Protein AF-A0A378MZY6-F1 (afdb_monomer_lite)

Organism: Mannheimia haemolytica (NCBI:txid75985)

Sequence (88 aa):
MNGYLTMHYPDWFKPDGIYFNDGAFESFESSHKLTKDGKIRLVPTAGHTLGHLAVVVDMGEHYILIGGDASYSEQDMLAGNIDGVCNA

pLDDT: mean 90.55, std 10.44, range [51.03, 98.56]

Radius of gyration: 14.65 Å; chains: 1; bounding box: 30×40×33 Å

Secondary structure (DSSP, 8-state):
--SS-GGGS-TT--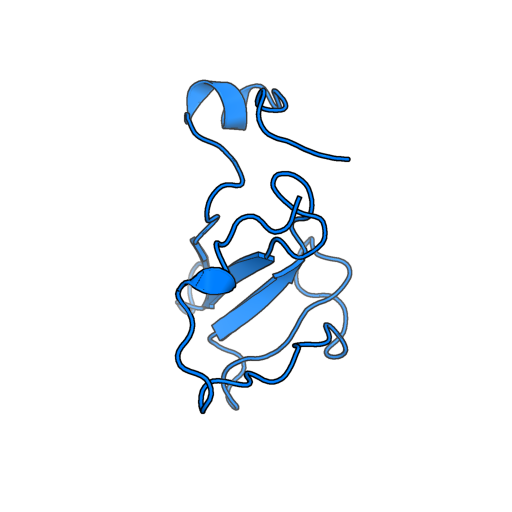PPP----S--BTTBS--EESSTTSSEEEEE--SSSTT-EEEEEE-SSSEEEE-GGG-S-HHHHHHTPPPSS---

Structure (mmCIF, N/CA/C/O backbone):
data_AF-A0A378MZY6-F1
#
_entry.id   AF-A0A378MZY6-F1
#
loop_
_atom_site.group_PDB
_atom_site.id
_atom_site.type_symbol
_atom_site.label_atom_id
_atom_site.label_alt_id
_atom_site.label_comp_id
_atom_site.label_asym_id
_atom_site.label_entity_id
_atom_site.label_seq_id
_atom_site.pdbx_PDB_ins_code
_atom_site.Cartn_x
_atom_site.Cartn_y
_atom_site.Cartn_z
_atom_site.occupancy
_atom_site.B_iso_or_equiv
_atom_site.auth_seq_id
_atom_site.auth_comp_id
_atom_site.auth_asym_id
_atom_site.auth_atom_id
_atom_site.pdbx_PDB_model_num
ATOM 1 N N . MET A 1 1 ? 9.845 2.319 -14.083 1.00 56.28 1 MET A N 1
ATOM 2 C CA . MET A 1 1 ? 10.902 1.690 -13.265 1.00 56.28 1 MET A CA 1
ATOM 3 C C . MET A 1 1 ? 10.238 0.643 -12.384 1.00 56.28 1 MET A C 1
ATOM 5 O O . MET A 1 1 ? 9.185 0.952 -11.847 1.00 56.28 1 MET A O 1
ATOM 9 N N . ASN A 1 2 ? 10.776 -0.578 -12.289 1.00 65.12 2 ASN A N 1
ATOM 10 C CA . ASN A 1 2 ? 10.125 -1.655 -11.526 1.00 65.12 2 ASN A CA 1
ATOM 11 C C . ASN A 1 2 ? 10.538 -1.699 -10.046 1.00 65.12 2 ASN A C 1
ATOM 13 O O . ASN A 1 2 ? 9.935 -2.454 -9.311 1.00 65.12 2 ASN A O 1
ATOM 17 N N . GLY A 1 3 ? 11.518 -0.921 -9.570 1.00 70.88 3 GLY A N 1
ATOM 18 C CA . GLY A 1 3 ? 11.954 -0.919 -8.153 1.00 70.88 3 GLY A CA 1
ATOM 19 C C . GLY A 1 3 ? 12.596 -2.228 -7.661 1.00 70.88 3 GLY A C 1
ATOM 20 O O . GLY A 1 3 ? 13.197 -2.260 -6.598 1.00 70.88 3 GLY A O 1
ATOM 21 N N . TYR A 1 4 ? 12.526 -3.304 -8.450 1.00 80.00 4 TYR A N 1
ATOM 22 C CA . TYR A 1 4 ? 13.141 -4.603 -8.191 1.00 80.00 4 TYR A CA 1
ATOM 23 C C . TYR A 1 4 ? 13.835 -5.158 -9.444 1.00 80.00 4 TYR A C 1
ATOM 25 O O . TYR A 1 4 ? 13.502 -4.817 -10.583 1.00 80.00 4 TYR A O 1
ATOM 33 N N . LEU A 1 5 ? 14.812 -6.041 -9.221 1.00 85.94 5 LEU A N 1
ATOM 34 C CA . LEU A 1 5 ? 15.663 -6.647 -10.248 1.00 85.94 5 LEU A CA 1
ATOM 35 C C . LEU A 1 5 ? 15.197 -8.074 -10.574 1.00 85.94 5 LEU A C 1
ATOM 37 O O . LEU A 1 5 ? 15.694 -9.051 -10.014 1.00 85.94 5 LEU A O 1
ATOM 41 N N . THR A 1 6 ? 14.241 -8.203 -11.498 1.00 85.88 6 THR A N 1
ATOM 42 C CA . THR A 1 6 ? 13.650 -9.505 -11.874 1.00 85.88 6 THR A CA 1
ATOM 43 C C . THR A 1 6 ? 14.646 -10.501 -12.453 1.00 85.88 6 THR A C 1
ATOM 45 O O . THR A 1 6 ? 14.405 -11.699 -12.372 1.00 85.88 6 THR A O 1
ATOM 48 N N . MET A 1 7 ? 15.781 -10.047 -12.995 1.00 89.19 7 MET A N 1
ATOM 49 C CA . MET A 1 7 ? 16.839 -10.936 -13.495 1.00 89.19 7 MET A CA 1
ATOM 50 C C . MET A 1 7 ? 17.475 -11.809 -12.403 1.00 89.19 7 MET A C 1
ATOM 52 O O . MET A 1 7 ? 18.189 -12.754 -12.722 1.00 89.19 7 MET A O 1
ATOM 56 N N . HIS A 1 8 ? 17.245 -11.492 -11.125 1.00 90.81 8 HIS A N 1
ATOM 57 C CA . HIS A 1 8 ? 17.694 -12.303 -9.995 1.00 90.81 8 HIS A CA 1
ATOM 58 C C . HIS A 1 8 ? 16.635 -13.290 -9.499 1.00 90.81 8 HIS A C 1
ATOM 60 O O . HIS A 1 8 ? 16.905 -14.055 -8.573 1.00 90.81 8 HIS A O 1
ATOM 66 N N . TYR A 1 9 ? 15.433 -13.284 -10.076 1.00 92.38 9 TYR A N 1
ATOM 67 C CA . TYR A 1 9 ? 14.399 -14.228 -9.679 1.00 92.38 9 TYR A CA 1
ATOM 68 C C . TYR A 1 9 ? 14.717 -15.614 -10.244 1.00 92.38 9 TYR A C 1
ATOM 70 O O . TYR A 1 9 ? 15.050 -15.731 -11.423 1.00 92.38 9 TYR A O 1
ATOM 78 N N . PRO A 1 10 ? 14.611 -16.678 -9.431 1.00 94.44 10 PRO A N 1
ATOM 79 C CA . PRO A 1 10 ? 14.655 -18.035 -9.953 1.00 94.44 10 PRO A CA 1
ATOM 80 C C . PRO A 1 10 ? 13.528 -18.266 -10.969 1.00 94.44 10 PRO A C 1
ATOM 82 O O . PRO A 1 10 ? 12.420 -17.776 -10.767 1.00 94.44 10 PRO A O 1
ATOM 85 N N . ASP A 1 11 ? 13.754 -19.089 -11.996 1.00 94.00 11 ASP A N 1
ATOM 86 C CA . ASP A 1 11 ? 12.759 -19.351 -13.058 1.00 94.00 11 ASP A CA 1
ATOM 87 C C . ASP A 1 11 ? 11.420 -19.917 -12.542 1.00 94.00 11 ASP A C 1
ATOM 89 O O . ASP A 1 11 ? 10.374 -19.791 -13.190 1.00 94.00 11 ASP A O 1
ATOM 93 N N . TRP A 1 12 ? 11.449 -20.558 -11.370 1.00 94.88 12 TRP A N 1
ATOM 94 C CA . TRP A 1 12 ? 10.265 -21.092 -10.700 1.00 94.88 12 TRP A CA 1
ATOM 95 C C . TRP A 1 12 ? 9.455 -20.024 -9.954 1.00 94.88 12 TRP A C 1
ATOM 97 O O . TRP A 1 12 ? 8.302 -20.278 -9.604 1.00 94.88 12 TRP A O 1
ATOM 107 N N . PHE A 1 13 ? 10.021 -18.844 -9.694 1.00 93.56 13 PHE A N 1
ATOM 108 C CA . PHE A 1 13 ? 9.363 -17.794 -8.930 1.00 93.56 13 PHE A CA 1
ATOM 109 C C . PHE A 1 13 ? 8.534 -16.893 -9.847 1.00 93.56 13 PHE A C 1
ATOM 111 O O . PHE A 1 13 ? 9.045 -16.000 -10.520 1.00 93.56 13 PHE A O 1
ATOM 118 N N . LYS A 1 14 ? 7.224 -17.146 -9.864 1.00 89.38 14 LYS A N 1
ATOM 119 C CA . LYS A 1 14 ? 6.233 -16.391 -10.638 1.00 89.38 14 LYS A CA 1
ATOM 120 C C . LYS A 1 14 ? 5.130 -15.906 -9.691 1.00 89.38 14 LYS A C 1
ATOM 122 O O . LYS A 1 14 ? 4.116 -16.590 -9.578 1.00 89.38 14 LYS A O 1
ATOM 127 N N . PRO A 1 15 ? 5.358 -14.816 -8.935 1.00 89.69 15 PRO A N 1
ATOM 128 C CA . PRO A 1 15 ? 4.383 -14.335 -7.965 1.00 89.69 15 PRO A CA 1
ATOM 129 C C . PRO A 1 15 ? 3.136 -13.791 -8.665 1.00 89.69 15 PRO A C 1
ATOM 131 O O . PRO A 1 15 ? 3.230 -13.172 -9.727 1.00 89.69 15 PRO A O 1
ATOM 134 N N . ASP A 1 16 ? 1.982 -13.988 -8.037 1.00 89.56 16 ASP A N 1
ATOM 135 C CA . ASP A 1 16 ? 0.743 -13.354 -8.470 1.00 89.56 16 ASP A CA 1
ATOM 136 C C . ASP A 1 16 ? 0.749 -11.861 -8.124 1.00 89.56 16 ASP A C 1
ATOM 138 O O . ASP A 1 16 ? 1.263 -11.433 -7.086 1.00 89.56 16 ASP A O 1
ATOM 142 N N . GLY A 1 17 ? 0.157 -11.061 -9.010 1.00 89.56 17 GLY A N 1
ATOM 143 C CA . GLY A 1 17 ? -0.089 -9.648 -8.753 1.00 89.56 17 GLY A CA 1
ATOM 144 C C . GLY A 1 17 ? -1.213 -9.443 -7.737 1.00 89.56 17 GLY A C 1
ATOM 145 O O . GLY A 1 17 ? -2.106 -10.277 -7.586 1.00 89.56 17 GLY A O 1
ATOM 146 N N . ILE A 1 18 ? -1.189 -8.293 -7.069 1.00 92.31 18 ILE A N 1
ATOM 147 C CA . ILE A 1 18 ? -2.223 -7.885 -6.117 1.00 92.31 18 ILE A CA 1
ATOM 148 C C . ILE A 1 18 ? -3.091 -6.806 -6.760 1.00 92.31 18 ILE A C 1
ATOM 150 O O . ILE A 1 18 ? -2.584 -5.899 -7.418 1.00 92.31 18 ILE A O 1
ATOM 154 N N . TYR A 1 19 ? -4.401 -6.894 -6.533 1.00 94.38 19 TYR A N 1
ATOM 155 C CA . TYR A 1 19 ? -5.373 -5.884 -6.944 1.00 94.38 19 TYR A CA 1
ATOM 156 C C . TYR A 1 19 ? -6.051 -5.273 -5.711 1.00 94.38 19 TYR A C 1
ATOM 158 O O . TYR A 1 19 ? -6.499 -5.997 -4.816 1.00 94.38 19 TYR A O 1
ATOM 166 N N . PHE A 1 20 ? -6.160 -3.945 -5.681 1.00 96.69 20 PHE A N 1
ATOM 167 C CA . PHE A 1 20 ? -6.739 -3.177 -4.571 1.00 96.69 20 PHE A CA 1
ATOM 168 C C . PHE A 1 20 ? -8.272 -3.089 -4.668 1.00 96.69 20 PHE A C 1
ATOM 170 O O . PHE A 1 20 ? -8.848 -2.018 -4.839 1.00 96.69 20 PHE A O 1
ATOM 177 N N . ASN A 1 21 ? -8.943 -4.239 -4.590 1.00 96.44 21 ASN A N 1
ATOM 178 C CA . ASN A 1 21 ? -10.389 -4.354 -4.823 1.00 96.44 21 ASN A CA 1
ATOM 179 C C . ASN A 1 21 ? -11.233 -4.397 -3.536 1.00 96.44 21 ASN A C 1
ATOM 181 O O . ASN A 1 21 ? -12.446 -4.577 -3.615 1.00 96.44 21 ASN A O 1
ATOM 185 N N . ASP A 1 22 ? -10.628 -4.230 -2.356 1.00 97.56 22 ASP A N 1
ATOM 186 C CA . ASP A 1 22 ? -11.341 -4.263 -1.069 1.00 97.56 22 ASP A CA 1
ATOM 187 C C . ASP A 1 22 ? -11.928 -2.898 -0.659 1.00 97.56 22 ASP A C 1
ATOM 189 O O . ASP A 1 22 ? -12.421 -2.744 0.460 1.00 97.56 22 ASP A O 1
ATOM 193 N N . GLY A 1 23 ? -11.913 -1.923 -1.574 1.00 97.19 23 GLY A N 1
ATOM 194 C CA . GLY A 1 23 ? -12.473 -0.586 -1.383 1.00 97.19 23 GLY A CA 1
ATOM 195 C C . GLY A 1 23 ? -11.587 0.348 -0.558 1.00 97.19 23 GLY A C 1
ATOM 196 O O . GLY A 1 23 ? -10.453 0.010 -0.204 1.00 97.19 23 GLY A O 1
ATOM 197 N N . ALA A 1 24 ? -12.116 1.543 -0.287 1.00 97.94 24 ALA A N 1
ATOM 198 C CA . ALA A 1 24 ? -11.430 2.575 0.479 1.00 97.94 24 ALA A CA 1
ATOM 199 C C . ALA A 1 24 ? -11.143 2.128 1.919 1.00 97.94 24 ALA A C 1
ATOM 201 O O . ALA A 1 24 ? -11.913 1.381 2.530 1.00 97.94 24 ALA A O 1
ATOM 202 N N . PHE A 1 25 ? -10.032 2.610 2.464 1.00 97.25 25 PHE A N 1
ATOM 203 C CA . PHE A 1 25 ? -9.624 2.368 3.839 1.00 97.25 25 PHE A CA 1
ATOM 204 C C . PHE A 1 25 ? -8.936 3.617 4.389 1.00 97.25 25 PHE A C 1
ATOM 206 O O . PHE A 1 25 ? -7.895 4.027 3.876 1.00 97.25 25 PHE A O 1
ATOM 213 N N . GLU A 1 26 ? -9.518 4.213 5.433 1.00 94.88 26 GLU A N 1
ATOM 214 C CA . GLU A 1 26 ? -9.078 5.502 5.982 1.00 94.88 26 GLU A CA 1
ATOM 215 C C . GLU A 1 26 ? -8.944 6.559 4.865 1.00 94.88 26 GLU A C 1
ATOM 217 O O . GLU A 1 26 ? -9.878 6.767 4.090 1.00 94.88 26 GLU A O 1
ATOM 222 N N . SER A 1 27 ? -7.782 7.206 4.750 1.00 94.56 27 SER A N 1
ATOM 223 C CA . SER A 1 27 ? -7.493 8.219 3.728 1.00 94.56 27 SER A CA 1
ATOM 224 C C . SER A 1 27 ? -7.130 7.649 2.348 1.00 94.56 27 SER A C 1
ATOM 226 O O . SER A 1 27 ? -6.827 8.423 1.443 1.00 94.56 27 SER A O 1
ATOM 228 N N . PHE A 1 28 ? -7.119 6.324 2.166 1.00 96.62 28 PHE A N 1
ATOM 229 C CA . PHE A 1 28 ? -6.758 5.680 0.901 1.00 96.62 28 PHE A CA 1
ATOM 230 C C . PHE A 1 28 ? -8.012 5.265 0.125 1.00 96.62 28 PHE A C 1
ATOM 232 O O . PHE A 1 28 ? -8.882 4.574 0.653 1.00 96.62 28 PHE A O 1
ATOM 239 N N . GLU A 1 29 ? -8.088 5.634 -1.156 1.00 97.62 29 GLU A N 1
ATOM 240 C CA . GLU A 1 29 ? -9.256 5.361 -2.012 1.00 97.62 29 GLU A CA 1
ATOM 241 C C . GLU A 1 29 ? -9.463 3.870 -2.324 1.00 97.62 29 GLU A C 1
ATOM 243 O O . GLU A 1 29 ? -10.568 3.446 -2.663 1.00 97.62 29 GLU A O 1
ATOM 248 N N . SER A 1 30 ? -8.411 3.057 -2.204 1.00 97.81 30 SER A N 1
ATOM 249 C CA . SER A 1 30 ? -8.468 1.613 -2.427 1.00 97.81 30 SER A CA 1
ATOM 250 C C . SER A 1 30 ? -7.487 0.857 -1.532 1.00 97.81 30 SER A C 1
ATOM 252 O O . SER A 1 30 ? -6.506 1.416 -1.039 1.00 97.81 30 SER A O 1
ATOM 254 N N . SER A 1 31 ? -7.766 -0.424 -1.291 1.00 98.31 31 SER A N 1
ATOM 255 C CA . SER A 1 31 ? -6.963 -1.287 -0.428 1.00 98.31 31 SER A CA 1
ATOM 256 C C . SER A 1 31 ? -7.089 -2.764 -0.812 1.00 98.31 31 SER A C 1
ATOM 258 O O . SER A 1 31 ? -7.955 -3.152 -1.601 1.00 98.31 31 SER A O 1
ATOM 260 N N . HIS A 1 32 ? -6.209 -3.592 -0.252 1.00 98.12 32 HIS A N 1
ATOM 261 C CA . HIS A 1 32 ? -6.267 -5.051 -0.313 1.00 98.12 32 HIS A CA 1
ATOM 262 C C . HIS A 1 32 ? -6.039 -5.636 1.086 1.00 98.12 32 HIS A C 1
ATOM 264 O O . HIS A 1 32 ? -5.032 -5.337 1.728 1.00 98.12 32 HIS A O 1
ATOM 270 N N . LYS A 1 33 ? -6.946 -6.478 1.581 1.00 98.00 33 LYS A N 1
ATOM 271 C CA . LYS A 1 33 ? -6.788 -7.190 2.855 1.00 98.00 33 LYS A CA 1
ATOM 272 C C . LYS A 1 33 ? -5.845 -8.368 2.662 1.00 98.00 33 LYS A C 1
ATOM 274 O O . LYS A 1 33 ? -6.216 -9.373 2.062 1.00 98.00 33 LYS A O 1
ATOM 279 N N . LEU A 1 34 ? -4.650 -8.271 3.236 1.00 97.31 34 LEU A N 1
ATOM 280 C CA . LEU A 1 34 ? -3.680 -9.360 3.197 1.00 97.31 34 LEU A CA 1
ATOM 281 C C . LEU A 1 34 ? -4.075 -10.499 4.149 1.00 97.31 34 LEU A C 1
ATOM 283 O O . LEU A 1 34 ? -3.861 -11.672 3.847 1.00 97.31 34 LEU A O 1
ATOM 287 N N . THR A 1 35 ? -4.675 -10.170 5.297 1.00 97.62 35 THR A N 1
ATOM 288 C CA . THR A 1 35 ? -5.183 -11.153 6.262 1.00 97.62 35 THR A CA 1
ATOM 289 C C . THR A 1 35 ? -6.706 -11.223 6.250 1.00 97.62 35 THR A C 1
ATOM 291 O O . THR A 1 35 ? -7.402 -10.235 6.017 1.00 97.62 35 THR A O 1
ATOM 294 N N . LYS A 1 36 ? -7.252 -12.410 6.553 1.00 97.00 36 LYS A N 1
ATOM 295 C CA . LYS A 1 36 ? -8.709 -12.642 6.590 1.00 97.00 36 LYS A CA 1
ATOM 296 C C . LYS A 1 36 ? -9.438 -11.754 7.600 1.00 97.00 36 LYS A C 1
ATOM 298 O O . LYS A 1 36 ? -10.575 -11.369 7.349 1.00 97.00 36 LYS A O 1
ATOM 303 N N . ASP A 1 37 ? -8.793 -11.449 8.723 1.00 97.06 37 ASP A N 1
ATOM 304 C CA . ASP A 1 37 ? -9.320 -10.562 9.764 1.00 97.06 37 ASP A CA 1
ATOM 305 C C . ASP A 1 37 ? -9.187 -9.070 9.413 1.00 97.06 37 ASP A C 1
ATOM 307 O O . ASP A 1 37 ? -9.711 -8.225 10.129 1.00 97.06 37 ASP A O 1
ATOM 311 N N . GLY A 1 38 ? -8.516 -8.739 8.304 1.00 96.50 38 GLY A N 1
ATOM 312 C CA . GLY A 1 38 ? -8.338 -7.373 7.828 1.00 96.50 38 GLY A CA 1
ATOM 313 C C . GLY A 1 38 ? -7.374 -6.528 8.657 1.00 96.50 38 GLY A C 1
ATOM 314 O O . GLY A 1 38 ? -7.315 -5.323 8.409 1.00 96.50 38 GLY A O 1
ATOM 315 N N . LYS A 1 39 ? -6.629 -7.130 9.596 1.00 97.88 39 LYS A N 1
ATOM 316 C CA . LYS A 1 39 ? -5.640 -6.422 10.422 1.00 97.88 39 LYS A CA 1
ATOM 317 C C . LYS A 1 39 ? -4.376 -6.035 9.668 1.00 97.88 39 LYS A C 1
ATOM 319 O O . LYS A 1 39 ? -3.693 -5.104 10.075 1.00 97.88 39 LYS A O 1
ATOM 324 N N . ILE A 1 40 ? -4.055 -6.739 8.584 1.00 98.44 40 ILE A N 1
ATOM 325 C CA . ILE A 1 40 ? -2.984 -6.344 7.670 1.00 98.44 40 ILE A CA 1
ATOM 326 C C . ILE A 1 40 ? -3.607 -5.988 6.327 1.00 98.44 40 ILE A C 1
ATOM 328 O O . ILE A 1 40 ? -4.288 -6.810 5.702 1.00 98.44 40 ILE A O 1
ATOM 332 N N . ARG A 1 41 ? -3.361 -4.758 5.878 1.00 98.38 41 ARG A N 1
ATOM 333 C CA . ARG A 1 41 ? -3.853 -4.225 4.604 1.00 98.38 41 ARG A CA 1
ATOM 334 C C . ARG A 1 41 ? -2.717 -3.645 3.789 1.00 98.38 41 ARG A C 1
ATOM 336 O O . ARG A 1 41 ? -1.766 -3.099 4.334 1.00 98.38 41 ARG A O 1
ATOM 343 N N . LEU A 1 42 ? -2.853 -3.744 2.479 1.00 98.31 42 LEU A N 1
ATOM 344 C CA . LEU A 1 42 ? -1.997 -3.079 1.512 1.00 98.31 42 LEU A CA 1
ATOM 345 C C . LEU A 1 42 ? -2.764 -1.888 0.946 1.00 98.31 42 LEU A C 1
ATOM 347 O O . LEU A 1 42 ? -3.943 -2.025 0.606 1.00 98.31 42 LEU A O 1
ATOM 351 N N . VAL A 1 43 ? -2.100 -0.744 0.834 1.00 98.00 43 VAL A N 1
ATOM 352 C CA . VAL A 1 43 ? -2.657 0.485 0.255 1.00 98.00 43 VAL A CA 1
ATOM 353 C C . VAL A 1 43 ? -1.724 1.013 -0.836 1.00 98.00 43 VAL A C 1
ATOM 355 O O . VAL A 1 43 ? -0.503 0.902 -0.685 1.00 98.00 43 VAL A O 1
ATOM 358 N N . PRO A 1 44 ? -2.257 1.554 -1.946 1.00 96.19 44 PRO A N 1
ATOM 359 C CA . PRO A 1 44 ? -1.431 2.066 -3.028 1.00 96.19 44 PRO A CA 1
ATOM 360 C C . PRO A 1 44 ? -0.725 3.352 -2.594 1.00 96.19 44 PRO A C 1
ATOM 362 O O . PRO A 1 44 ? -1.348 4.277 -2.074 1.00 96.19 44 PRO A O 1
ATOM 365 N N . THR A 1 45 ? 0.577 3.421 -2.846 1.00 93.75 45 THR A N 1
ATOM 366 C CA . THR A 1 45 ? 1.422 4.592 -2.573 1.00 93.75 45 THR A CA 1
ATOM 367 C C . THR A 1 45 ? 2.378 4.798 -3.744 1.00 93.75 45 THR A C 1
ATOM 369 O O . THR A 1 45 ? 3.596 4.823 -3.579 1.00 93.75 45 THR A O 1
ATOM 372 N N . ALA A 1 46 ? 1.816 4.873 -4.955 1.00 90.38 46 ALA A N 1
ATOM 373 C CA . ALA A 1 46 ? 2.582 5.028 -6.188 1.00 90.38 46 ALA A CA 1
ATOM 374 C C . ALA A 1 46 ? 3.499 6.265 -6.136 1.00 90.38 46 ALA A C 1
ATOM 376 O O . ALA A 1 46 ? 3.129 7.306 -5.598 1.00 90.38 46 ALA A O 1
ATOM 377 N N . GLY A 1 47 ? 4.698 6.134 -6.702 1.00 87.25 47 GLY A N 1
ATOM 378 C CA . GLY A 1 47 ? 5.736 7.167 -6.671 1.00 87.25 47 GLY A CA 1
ATOM 379 C C . GLY A 1 47 ? 7.089 6.582 -7.059 1.00 87.25 47 GLY A C 1
ATOM 380 O O . GLY A 1 47 ? 7.462 6.604 -8.232 1.00 87.25 47 GLY A O 1
ATOM 381 N N . HIS A 1 48 ? 7.792 5.971 -6.097 1.00 84.56 48 HIS A N 1
ATOM 382 C CA . HIS A 1 48 ? 9.051 5.250 -6.341 1.00 84.56 48 HIS A CA 1
ATOM 383 C C . HIS A 1 48 ? 8.928 4.231 -7.494 1.00 84.56 48 HIS A C 1
ATOM 385 O O . HIS A 1 48 ? 9.780 4.118 -8.377 1.00 84.56 48 HIS A O 1
ATOM 391 N N . THR A 1 49 ? 7.791 3.529 -7.540 1.00 88.81 49 THR A N 1
ATOM 392 C CA . THR A 1 49 ? 7.318 2.799 -8.723 1.00 88.81 49 THR A CA 1
ATOM 393 C C . THR A 1 49 ? 5.804 2.953 -8.862 1.00 88.81 49 THR A C 1
ATOM 395 O O . THR A 1 49 ? 5.121 3.269 -7.886 1.00 88.81 49 THR A O 1
ATOM 398 N N . LEU A 1 50 ? 5.254 2.661 -10.048 1.00 88.62 50 LEU A N 1
ATOM 399 C CA . LEU A 1 50 ? 3.797 2.629 -10.257 1.00 88.62 50 LEU A CA 1
ATOM 400 C C . LEU A 1 50 ? 3.095 1.571 -9.389 1.00 88.62 50 LEU A C 1
ATOM 402 O O . LEU A 1 50 ? 1.930 1.732 -9.047 1.00 88.62 50 LEU A O 1
ATOM 406 N N . GLY A 1 51 ? 3.798 0.484 -9.055 1.00 90.44 51 GLY A N 1
ATOM 407 C CA . GLY A 1 51 ? 3.291 -0.602 -8.215 1.00 90.44 51 GLY A CA 1
ATOM 408 C C . GLY A 1 51 ? 3.657 -0.466 -6.736 1.00 90.44 51 GLY A C 1
ATOM 409 O O . GLY A 1 51 ? 3.492 -1.434 -5.997 1.00 90.44 51 GLY A O 1
ATOM 410 N N . HIS A 1 52 ? 4.202 0.679 -6.311 1.00 93.06 52 HIS A N 1
ATOM 411 C CA . HIS A 1 52 ? 4.601 0.882 -4.923 1.00 93.06 52 HIS A CA 1
ATOM 412 C C . HIS A 1 52 ? 3.371 0.882 -4.003 1.00 93.06 52 HIS A C 1
ATOM 414 O O . HIS A 1 52 ? 2.312 1.426 -4.334 1.00 93.06 52 HIS A O 1
ATOM 420 N N . LEU A 1 53 ? 3.515 0.228 -2.855 1.00 95.56 53 LEU A N 1
ATOM 421 C CA . LEU A 1 53 ? 2.459 0.052 -1.870 1.00 95.56 53 LEU A CA 1
ATOM 422 C C . LEU A 1 53 ? 3.030 0.183 -0.463 1.00 95.56 53 LEU A C 1
ATOM 424 O O . LEU A 1 53 ? 4.203 -0.108 -0.231 1.00 95.56 53 LEU A O 1
ATOM 428 N N . ALA A 1 54 ? 2.181 0.580 0.476 1.00 97.06 54 ALA A N 1
ATOM 429 C CA . ALA A 1 54 ? 2.480 0.554 1.899 1.00 97.06 54 ALA A CA 1
ATOM 430 C C . ALA A 1 54 ? 1.652 -0.531 2.593 1.00 97.06 54 ALA A C 1
ATOM 432 O O . ALA A 1 54 ? 0.589 -0.938 2.108 1.00 97.06 54 ALA A O 1
ATOM 433 N N . VAL A 1 55 ? 2.138 -0.994 3.744 1.00 98.38 55 VAL A N 1
ATOM 434 C CA . VAL A 1 55 ? 1.432 -1.971 4.582 1.00 98.38 55 VAL A CA 1
ATOM 435 C C . VAL A 1 55 ? 0.907 -1.263 5.823 1.00 98.38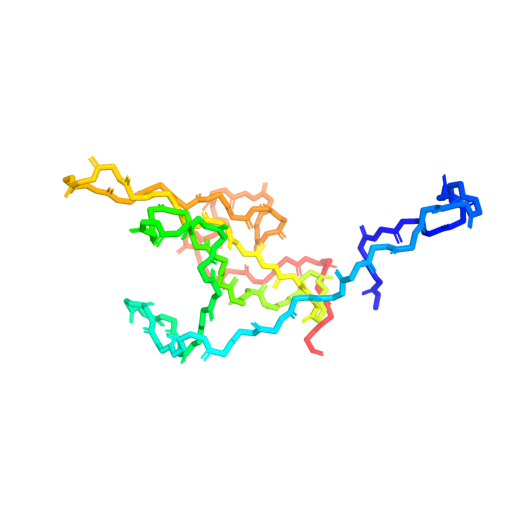 55 VAL A C 1
ATOM 437 O O . VAL A 1 55 ? 1.676 -0.671 6.576 1.00 98.38 55 VAL A O 1
ATOM 440 N N . VAL A 1 56 ? -0.398 -1.353 6.051 1.00 98.50 56 VAL A N 1
ATOM 441 C CA . VAL A 1 56 ? -1.044 -0.922 7.291 1.00 98.50 56 VAL A CA 1
ATOM 442 C C . VAL A 1 56 ? -1.187 -2.134 8.205 1.00 98.50 56 VAL A C 1
ATOM 444 O O . VAL A 1 56 ? -1.734 -3.161 7.794 1.00 98.50 56 VAL A O 1
ATOM 447 N N . VAL A 1 57 ? -0.736 -1.995 9.448 1.00 98.56 57 VAL A N 1
ATOM 448 C CA . VAL A 1 57 ? -0.969 -2.952 10.532 1.00 98.56 57 VAL A CA 1
ATOM 449 C C . VAL A 1 57 ? -1.891 -2.316 11.569 1.00 98.56 57 VAL A C 1
ATOM 451 O O . VAL A 1 57 ? -1.560 -1.287 12.156 1.00 98.56 57 VAL A O 1
ATOM 454 N N . ASP A 1 58 ? -3.049 -2.932 11.783 1.00 98.12 58 ASP A N 1
ATOM 455 C CA . ASP A 1 58 ? -4.031 -2.561 12.801 1.00 98.12 58 ASP A CA 1
ATOM 456 C C . ASP A 1 58 ? -3.636 -3.117 14.175 1.00 98.12 58 ASP A C 1
ATOM 458 O O . ASP A 1 58 ? -3.635 -4.332 14.406 1.00 98.12 58 ASP A O 1
ATOM 462 N N . MET A 1 59 ? -3.314 -2.202 15.092 1.00 97.94 59 MET A N 1
ATOM 463 C CA . MET A 1 59 ? -2.950 -2.494 16.479 1.00 97.94 59 MET A CA 1
ATOM 464 C C . MET A 1 59 ? -4.130 -2.302 17.449 1.00 97.94 59 MET A C 1
ATOM 466 O O . MET A 1 59 ? -3.948 -2.365 18.663 1.00 97.94 59 MET A O 1
ATOM 470 N N . GLY A 1 60 ? -5.343 -2.064 16.942 1.00 96.56 60 GLY A N 1
ATOM 471 C CA . GLY A 1 60 ? -6.574 -1.820 17.694 1.00 96.56 60 GLY A CA 1
ATOM 472 C C . GLY A 1 60 ? -6.742 -0.365 18.128 1.00 96.56 60 GLY A C 1
ATOM 473 O O . GLY A 1 60 ? -7.770 0.243 17.852 1.00 96.56 60 GLY A O 1
ATOM 474 N N . GLU A 1 61 ? -5.741 0.204 18.801 1.00 97.12 61 GLU A N 1
ATOM 475 C CA . GLU A 1 61 ? -5.782 1.607 19.257 1.00 97.12 61 GLU A CA 1
ATOM 476 C C . GLU A 1 61 ? -5.149 2.585 18.260 1.00 97.12 61 GLU A C 1
ATOM 478 O O . GLU A 1 61 ? -5.413 3.785 18.299 1.00 97.12 61 GLU A O 1
ATOM 483 N N . HIS A 1 62 ? -4.282 2.078 17.387 1.00 97.06 62 HIS A N 1
ATOM 484 C CA . HIS A 1 62 ? -3.559 2.856 16.392 1.00 97.06 62 HIS A CA 1
ATOM 485 C C . HIS A 1 62 ? -3.181 1.975 15.200 1.00 97.06 62 HIS A C 1
ATOM 487 O O . HIS A 1 62 ? -3.244 0.745 15.264 1.00 97.06 62 HIS A O 1
ATOM 493 N N . TYR A 1 63 ? -2.732 2.620 14.128 1.00 98.12 63 TYR A N 1
ATOM 494 C CA . TYR A 1 63 ? -2.154 1.946 12.975 1.00 98.12 63 TYR A CA 1
ATOM 495 C C . TYR A 1 63 ? -0.644 2.146 12.933 1.00 98.12 63 TYR A C 1
ATOM 497 O O . TYR A 1 63 ? -0.136 3.218 13.265 1.00 98.12 63 TYR A O 1
ATOM 505 N N . ILE A 1 64 ? 0.065 1.124 12.466 1.00 98.1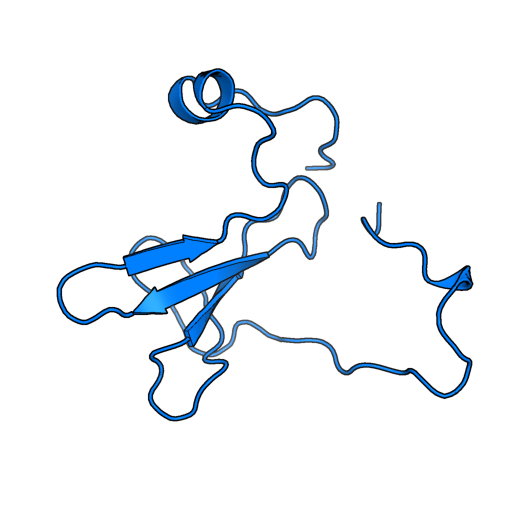2 64 ILE A N 1
ATOM 506 C CA . ILE A 1 64 ? 1.456 1.240 12.031 1.00 98.12 64 ILE A CA 1
ATOM 507 C C . ILE A 1 64 ? 1.458 1.207 10.505 1.00 98.12 64 ILE A C 1
ATOM 509 O O . ILE A 1 64 ? 0.937 0.267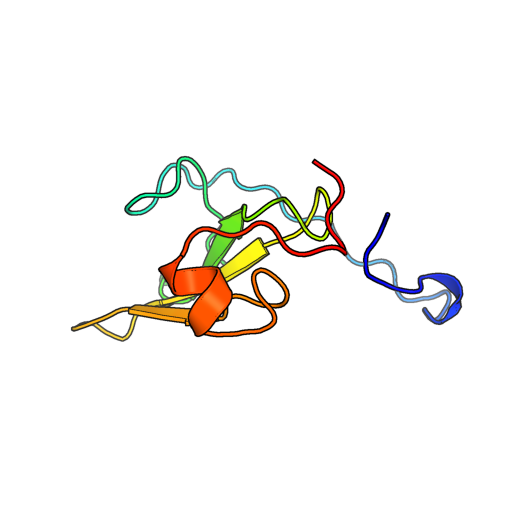 9.906 1.00 98.12 64 ILE A O 1
ATOM 513 N N . LEU A 1 65 ? 2.057 2.222 9.882 1.00 97.06 65 LEU A N 1
ATOM 514 C CA . LEU A 1 65 ? 2.265 2.271 8.438 1.00 97.06 65 LEU A CA 1
ATOM 515 C C . LEU A 1 65 ? 3.720 1.917 8.119 1.00 97.06 65 LEU A C 1
ATOM 517 O O . LEU A 1 65 ? 4.640 2.648 8.479 1.00 97.06 65 LEU A O 1
ATOM 521 N N . ILE A 1 66 ? 3.928 0.810 7.412 1.00 97.38 66 ILE A N 1
ATOM 522 C CA . ILE A 1 66 ? 5.222 0.455 6.828 1.00 97.38 66 ILE A CA 1
ATOM 523 C C . ILE A 1 66 ? 5.254 1.071 5.429 1.00 97.38 66 ILE A C 1
ATOM 525 O O . ILE A 1 66 ? 4.671 0.528 4.489 1.00 97.38 66 ILE A O 1
ATOM 529 N N . GLY A 1 67 ? 5.886 2.241 5.329 1.00 94.06 67 GLY A N 1
ATOM 530 C CA . GLY A 1 67 ? 5.847 3.101 4.143 1.00 94.06 67 GLY A CA 1
ATOM 531 C C . GLY A 1 67 ? 6.730 2.664 2.973 1.00 94.06 67 GLY A C 1
ATOM 532 O O . GLY A 1 67 ? 6.608 3.250 1.904 1.00 94.06 67 GLY A O 1
ATOM 533 N N . GLY A 1 68 ? 7.597 1.665 3.154 1.00 92.06 68 GLY A N 1
ATOM 534 C CA . GLY A 1 68 ? 8.561 1.267 2.126 1.00 92.06 68 GLY A CA 1
ATOM 535 C C . GLY A 1 68 ? 9.470 2.431 1.723 1.00 92.06 68 GLY A C 1
ATOM 536 O O . GLY A 1 68 ? 9.903 3.204 2.575 1.00 92.06 68 GLY A O 1
ATOM 537 N N . ASP A 1 69 ? 9.682 2.578 0.420 1.00 90.25 69 ASP A N 1
ATOM 538 C CA . ASP A 1 69 ? 10.526 3.612 -0.184 1.00 90.25 69 ASP A CA 1
ATOM 539 C C . ASP A 1 69 ? 9.701 4.861 -0.560 1.00 90.25 69 ASP A C 1
ATOM 541 O O . ASP A 1 69 ? 10.017 5.567 -1.510 1.00 90.25 69 ASP A O 1
ATOM 545 N N . ALA A 1 70 ? 8.610 5.144 0.163 1.00 90.00 70 ALA A N 1
ATOM 546 C CA . ALA A 1 70 ? 7.808 6.353 -0.058 1.00 90.00 70 ALA A CA 1
ATOM 547 C C . ALA A 1 70 ? 8.536 7.649 0.345 1.00 90.00 70 ALA A C 1
ATOM 549 O O . ALA A 1 70 ? 8.157 8.729 -0.100 1.00 90.00 70 ALA A O 1
ATOM 550 N N . SER A 1 71 ? 9.528 7.552 1.235 1.00 90.56 71 SER A N 1
ATOM 551 C CA . SER A 1 71 ? 10.432 8.645 1.584 1.00 90.56 71 SER A CA 1
ATOM 552 C C . SER A 1 71 ? 11.733 8.093 2.163 1.00 90.56 71 SER A C 1
ATOM 554 O O . SER A 1 71 ? 11.727 7.111 2.906 1.00 90.56 71 SER A O 1
ATOM 556 N N . TYR A 1 72 ? 12.843 8.773 1.881 1.00 88.94 72 TYR A N 1
ATOM 557 C CA . TYR A 1 72 ? 14.169 8.444 2.408 1.00 88.94 72 TYR A CA 1
ATOM 558 C C . TYR A 1 72 ? 14.576 9.293 3.620 1.00 88.94 72 TYR A C 1
ATOM 560 O O . TYR A 1 72 ? 15.600 9.018 4.248 1.00 88.94 72 TYR A O 1
ATOM 568 N N . SER A 1 73 ? 13.798 10.326 3.963 1.00 89.75 73 SER A N 1
ATOM 569 C CA . SER A 1 73 ? 14.055 11.162 5.135 1.00 89.75 73 SER A CA 1
ATOM 570 C C . SER A 1 73 ? 12.759 11.637 5.797 1.00 89.75 73 SER A C 1
ATOM 572 O O . SER A 1 73 ? 11.751 11.917 5.144 1.00 89.75 73 SER A O 1
ATOM 574 N N . GLU A 1 74 ? 12.784 11.748 7.125 1.00 91.62 74 GLU A N 1
ATOM 575 C CA . GLU A 1 74 ? 11.663 12.315 7.882 1.00 91.62 74 GLU A CA 1
ATOM 576 C C . GLU A 1 74 ? 11.429 13.784 7.503 1.00 91.62 74 GLU A C 1
ATOM 578 O O . GLU A 1 74 ? 10.288 14.216 7.363 1.00 91.62 74 GLU A O 1
ATOM 583 N N . GLN A 1 75 ? 12.505 14.541 7.279 1.00 93.81 75 GLN A N 1
ATOM 584 C CA . GLN A 1 75 ? 12.418 15.948 6.906 1.00 93.81 75 GLN A CA 1
ATOM 585 C C . GLN A 1 75 ? 11.662 16.142 5.585 1.00 93.81 75 GLN A C 1
ATOM 587 O O . GLN A 1 75 ? 10.783 17.000 5.511 1.00 93.81 75 GLN A O 1
ATOM 592 N N . ASP A 1 76 ? 11.974 15.346 4.561 1.00 90.69 76 ASP A N 1
ATOM 593 C CA . ASP A 1 76 ? 11.306 15.427 3.259 1.00 90.69 76 ASP A CA 1
ATOM 594 C C . ASP A 1 76 ? 9.851 14.976 3.347 1.00 90.69 76 ASP A C 1
ATOM 596 O O . ASP A 1 76 ? 8.973 15.635 2.791 1.00 90.69 76 ASP A O 1
ATOM 600 N N . MET A 1 77 ? 9.578 13.925 4.128 1.00 90.25 77 MET A N 1
ATOM 601 C CA . MET A 1 77 ? 8.214 13.466 4.399 1.00 90.25 77 MET A CA 1
ATOM 602 C C . MET A 1 77 ? 7.369 14.574 5.045 1.00 90.25 77 MET A C 1
ATOM 604 O O . MET A 1 77 ? 6.254 14.835 4.601 1.00 90.25 77 MET A O 1
ATOM 608 N N . LEU A 1 78 ? 7.897 15.250 6.071 1.00 92.50 78 LEU A N 1
ATOM 609 C CA . LEU A 1 78 ? 7.199 16.338 6.762 1.00 92.50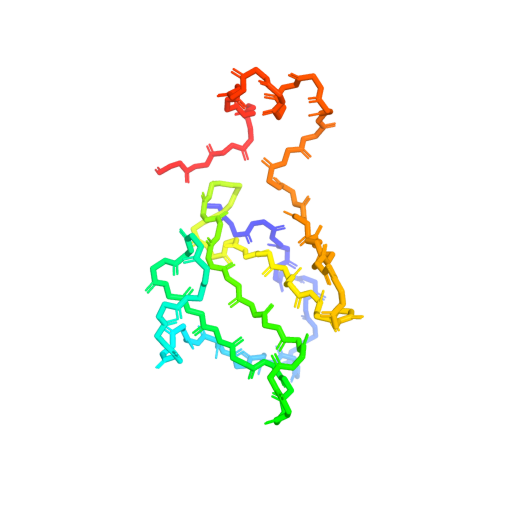 78 LEU A CA 1
ATOM 610 C C . LEU A 1 78 ? 7.026 17.583 5.879 1.00 92.50 78 LEU A C 1
ATOM 612 O O . LEU A 1 78 ? 6.034 18.296 6.019 1.00 92.50 78 LEU A O 1
ATOM 616 N N . ALA A 1 79 ? 7.974 17.846 4.977 1.00 92.62 79 ALA A N 1
ATOM 617 C CA . ALA A 1 79 ? 7.905 18.951 4.024 1.00 92.62 79 ALA A CA 1
ATOM 618 C C . ALA A 1 79 ? 7.004 18.655 2.809 1.00 92.62 79 ALA A C 1
ATOM 620 O O . ALA A 1 79 ? 6.672 19.578 2.065 1.00 92.62 79 ALA A O 1
ATOM 621 N 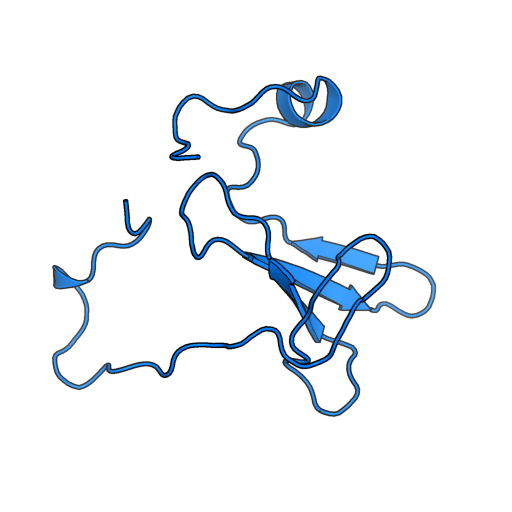N . GLY A 1 80 ? 6.611 17.394 2.600 1.00 88.06 80 GLY A N 1
ATOM 622 C CA . GLY A 1 80 ? 5.910 16.958 1.391 1.00 88.06 80 GLY A CA 1
ATOM 623 C C . GLY A 1 80 ? 6.794 17.009 0.141 1.00 88.06 80 GLY A C 1
ATOM 624 O O . GLY A 1 80 ? 6.285 17.176 -0.967 1.00 88.06 80 GLY A O 1
ATOM 625 N N . ASN A 1 81 ? 8.113 16.907 0.312 1.00 88.69 81 ASN A N 1
ATOM 626 C CA . ASN A 1 81 ? 9.051 16.892 -0.800 1.00 88.69 81 ASN A CA 1
ATOM 627 C C . ASN A 1 81 ? 8.979 15.540 -1.508 1.00 88.69 81 ASN A C 1
ATOM 629 O O . ASN A 1 81 ? 9.045 14.486 -0.877 1.00 88.69 81 ASN A O 1
ATOM 633 N N . ILE A 1 82 ? 8.890 15.584 -2.833 1.00 77.88 82 ILE A N 1
ATOM 634 C CA . ILE A 1 82 ? 9.030 14.395 -3.667 1.00 77.88 82 ILE A CA 1
ATOM 635 C C . ILE A 1 82 ? 10.524 14.067 -3.750 1.00 77.88 82 ILE A C 1
ATOM 637 O O . ILE A 1 82 ? 11.337 14.956 -4.017 1.00 77.88 82 ILE A O 1
ATOM 641 N N . ASP A 1 83 ? 10.889 12.810 -3.503 1.00 70.50 83 ASP A N 1
ATOM 642 C CA . ASP A 1 83 ? 12.278 12.378 -3.627 1.00 70.50 83 ASP A CA 1
ATOM 643 C C . ASP A 1 83 ? 12.775 12.398 -5.090 1.00 70.50 83 ASP A C 1
ATOM 645 O O . ASP A 1 83 ? 12.017 12.538 -6.047 1.00 70.50 83 ASP A O 1
ATOM 649 N N . GLY A 1 84 ? 14.093 12.287 -5.279 1.00 66.06 84 GLY A N 1
ATOM 650 C CA . GLY A 1 84 ? 14.709 12.288 -6.611 1.00 66.06 84 GLY A CA 1
ATOM 651 C C . GLY A 1 84 ? 14.629 10.953 -7.366 1.00 66.06 84 GLY A C 1
ATOM 652 O O . GLY A 1 84 ? 15.222 10.839 -8.439 1.00 66.06 84 GLY A O 1
ATOM 653 N N . VAL A 1 85 ? 13.967 9.934 -6.810 1.00 68.19 85 VAL A N 1
ATOM 654 C CA . VAL A 1 85 ? 13.906 8.550 -7.312 1.00 68.19 85 VAL A CA 1
ATOM 655 C C . VAL A 1 85 ? 12.443 8.114 -7.467 1.00 68.19 85 VAL A C 1
ATOM 657 O O . VAL A 1 85 ? 12.051 6.999 -7.125 1.00 68.19 85 VAL A O 1
ATOM 660 N N . CYS A 1 86 ? 11.627 8.998 -8.033 1.00 62.12 86 CYS A N 1
ATOM 661 C CA . CYS A 1 86 ? 10.223 8.756 -8.331 1.00 62.12 86 CYS A CA 1
ATOM 662 C C . CYS A 1 86 ? 9.954 8.795 -9.844 1.00 62.12 86 CYS A C 1
ATOM 664 O O . CYS A 1 86 ? 10.495 9.633 -10.568 1.00 62.12 86 CYS A O 1
ATOM 666 N N . ASN A 1 87 ? 9.051 7.938 -10.317 1.00 56.75 87 ASN A N 1
ATOM 667 C CA . ASN A 1 87 ? 8.417 8.077 -11.626 1.00 56.75 87 ASN A CA 1
ATOM 668 C C . ASN A 1 87 ? 6.914 8.255 -11.388 1.00 56.75 87 ASN A C 1
ATOM 670 O O . ASN A 1 87 ? 6.219 7.261 -11.169 1.00 56.75 87 ASN A O 1
ATOM 674 N N . ALA A 1 88 ? 6.450 9.506 -11.412 1.00 51.03 88 ALA A N 1
ATOM 675 C CA . ALA A 1 88 ? 5.025 9.840 -11.410 1.00 51.03 88 ALA A CA 1
ATOM 676 C C . ALA A 1 88 ? 4.352 9.458 -12.738 1.00 51.03 88 ALA A C 1
ATOM 678 O O . ALA A 1 88 ? 5.005 9.614 -13.799 1.00 51.03 88 ALA A O 1
#

Foldseek 3Di:
DALDDCVPDDPPDDDDDDDQPPADDDPAGTWDQPDPVSQWIWGDLAWLHNRQIWIWGHPPVDIDIRRPVSDPDPVCVVVVHRDPRTDD

InterPro domains:
  IPR036866 Ribonuclease Z/Hydroxyacylglutathione hydrolase-like [G3DSA:3.60.15.10] (3-87)
  IPR036866 Ribonuclease Z/Hydroxyacylglutathione hydrolase-like [SSF56281] (11-76)